Protein AF-A0A1W9TQ46-F1 (afdb_monomer_lite)

Sequence (50 aa):
MTRILIVDDNTVFAMELEEAARELGYRITGVASAGVEAVQMAKSHSPDLI

pLDDT: mean 96.67, std 2.27, range [81.88, 98.12]

Secondary structure (DSSP, 8-state):
--EEEEE-S-HHHHHHHHHHHHHTT-EEEEEESSHHHHHHHHHHH--SB-

Structure (mmCIF, N/CA/C/O backbone):
data_AF-A0A1W9TQ46-F1
#
_entry.id   AF-A0A1W9TQ46-F1
#
loop_
_atom_site.group_PDB
_atom_site.id
_atom_site.type_symbol
_atom_site.label_atom_id
_atom_site.label_alt_id
_atom_site.label_comp_id
_atom_site.label_asym_id
_atom_site.label_entity_id
_atom_site.label_seq_id
_atom_site.pdbx_PDB_ins_code
_atom_site.Cartn_x
_atom_site.Cartn_y
_atom_site.Cartn_z
_atom_site.occupancy
_atom_site.B_iso_or_equiv
_atom_site.auth_seq_id
_atom_site.auth_comp_id
_atom_site.auth_asym_id
_atom_site.auth_atom_id
_atom_site.pdbx_PDB_model_num
ATOM 1 N N . MET A 1 1 ? -5.898 -7.591 13.034 1.00 81.88 1 MET A N 1
ATOM 2 C CA . MET A 1 1 ? -5.143 -6.385 12.641 1.00 81.88 1 MET A CA 1
ATOM 3 C C . MET A 1 1 ? -5.155 -6.341 11.127 1.00 81.88 1 MET A C 1
ATOM 5 O O . MET A 1 1 ? -4.636 -7.276 10.528 1.00 81.88 1 MET A O 1
ATOM 9 N N . THR A 1 2 ? -5.830 -5.358 10.534 1.00 95.94 2 THR A N 1
ATOM 10 C CA . THR A 1 2 ? -6.004 -5.263 9.075 1.00 95.94 2 THR A CA 1
ATOM 11 C C . THR A 1 2 ? -4.685 -4.875 8.414 1.00 95.94 2 THR A C 1
ATOM 13 O O . THR A 1 2 ? -3.976 -3.988 8.901 1.00 95.94 2 THR A O 1
ATOM 16 N N . ARG A 1 3 ? -4.342 -5.574 7.335 1.00 97.38 3 ARG A N 1
ATOM 17 C CA . ARG A 1 3 ? -3.136 -5.382 6.536 1.00 97.38 3 ARG A CA 1
ATOM 18 C C . ARG A 1 3 ? -3.429 -4.502 5.334 1.00 97.38 3 ARG A C 1
ATOM 20 O O . ARG A 1 3 ? -4.280 -4.852 4.525 1.00 97.38 3 ARG A O 1
ATOM 27 N N . ILE A 1 4 ? -2.695 -3.408 5.201 1.00 98.00 4 ILE A N 1
ATOM 28 C CA . ILE A 1 4 ? -2.894 -2.430 4.131 1.00 98.00 4 ILE A CA 1
ATOM 29 C C . ILE A 1 4 ? -1.657 -2.411 3.231 1.00 98.00 4 ILE A C 1
ATOM 31 O O . ILE A 1 4 ? -0.526 -2.508 3.717 1.00 98.00 4 ILE A O 1
ATOM 35 N N . LEU A 1 5 ? -1.861 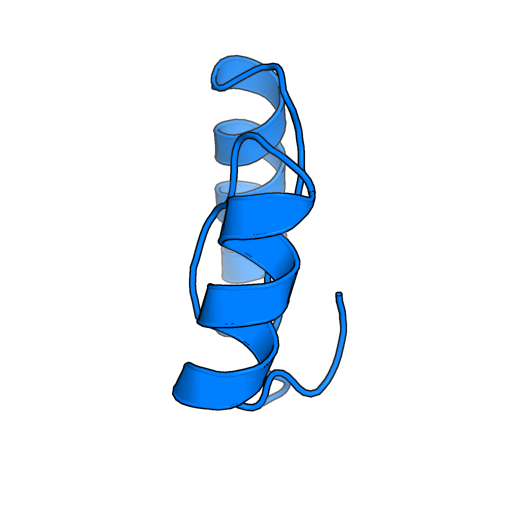-2.344 1.922 1.00 97.94 5 LEU A N 1
ATOM 36 C CA . LEU A 1 5 ? -0.832 -2.024 0.932 1.00 97.94 5 LEU A CA 1
ATOM 37 C C . LEU A 1 5 ? -1.113 -0.610 0.430 1.00 97.94 5 LEU A C 1
ATOM 39 O O . LEU A 1 5 ? -2.222 -0.353 -0.006 1.00 97.94 5 LEU A O 1
ATOM 43 N N . ILE A 1 6 ? -0.137 0.290 0.488 1.00 97.81 6 ILE A N 1
ATOM 44 C CA . ILE A 1 6 ? -0.308 1.664 -0.003 1.00 97.81 6 ILE A CA 1
ATOM 45 C C . ILE A 1 6 ? 0.212 1.749 -1.437 1.00 97.81 6 ILE A C 1
ATOM 47 O O . ILE A 1 6 ? 1.258 1.174 -1.743 1.00 97.81 6 ILE A O 1
ATOM 51 N N . VAL A 1 7 ? -0.503 2.461 -2.311 1.00 97.56 7 VAL A N 1
ATOM 52 C CA . VAL A 1 7 ? -0.099 2.688 -3.705 1.00 97.56 7 VAL A CA 1
ATOM 53 C C . VAL A 1 7 ? -0.209 4.173 -4.035 1.00 97.56 7 VAL A C 1
ATOM 55 O O . VAL A 1 7 ? -1.316 4.688 -4.153 1.00 97.56 7 VAL A O 1
ATOM 58 N N . ASP A 1 8 ? 0.929 4.846 -4.189 1.00 97.44 8 ASP A N 1
ATOM 59 C CA . ASP A 1 8 ? 0.998 6.275 -4.514 1.00 97.44 8 ASP A CA 1
ATOM 60 C C . ASP A 1 8 ? 2.321 6.572 -5.240 1.00 97.44 8 ASP A C 1
ATOM 62 O O . ASP A 1 8 ? 3.381 6.111 -4.813 1.00 97.44 8 ASP A O 1
ATOM 66 N N . ASP A 1 9 ? 2.275 7.305 -6.354 1.00 96.62 9 ASP A N 1
ATOM 67 C CA . ASP A 1 9 ? 3.466 7.681 -7.127 1.00 96.62 9 ASP A CA 1
ATOM 68 C C . ASP A 1 9 ? 4.290 8.787 -6.443 1.00 96.62 9 ASP A C 1
ATOM 70 O O . ASP A 1 9 ? 5.458 9.000 -6.781 1.00 96.62 9 ASP A O 1
ATOM 74 N N . ASN A 1 10 ? 3.722 9.450 -5.434 1.00 97.12 10 ASN A N 1
ATOM 75 C CA . ASN A 1 10 ? 4.395 10.426 -4.600 1.00 97.12 10 ASN A CA 1
ATOM 76 C C . ASN A 1 10 ? 4.815 9.826 -3.249 1.00 97.12 10 ASN A C 1
ATOM 78 O O . ASN A 1 10 ? 4.010 9.588 -2.348 1.00 97.12 10 ASN A O 1
ATOM 82 N N . THR A 1 11 ? 6.128 9.679 -3.061 1.00 93.56 11 THR A N 1
ATOM 83 C CA . THR A 1 11 ? 6.709 9.120 -1.832 1.00 93.56 11 THR A CA 1
ATOM 84 C C . THR A 1 11 ? 6.331 9.896 -0.568 1.00 93.56 11 THR A C 1
ATOM 86 O O . THR A 1 11 ? 6.167 9.281 0.480 1.00 93.56 11 THR A O 1
ATOM 89 N N . VAL A 1 12 ? 6.172 11.222 -0.641 1.00 96.31 12 VAL A N 1
ATOM 90 C CA . VAL A 1 12 ? 5.847 12.041 0.539 1.00 96.31 12 VAL A CA 1
ATOM 91 C C . VA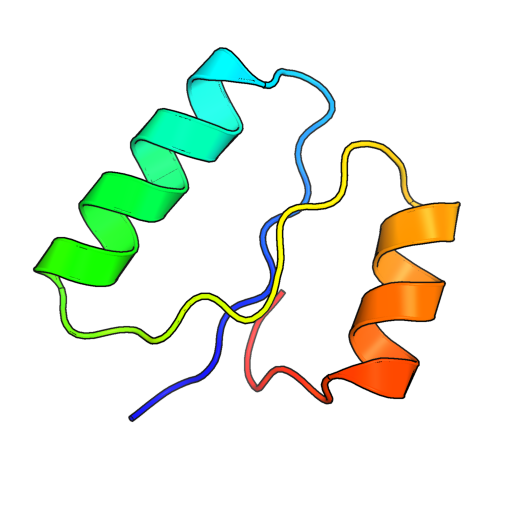L A 1 12 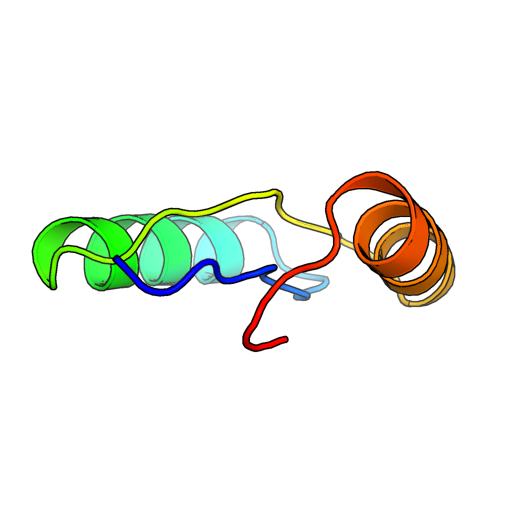? 4.437 11.727 1.034 1.00 96.31 12 VAL A C 1
ATOM 93 O O . VAL A 1 12 ? 4.263 11.424 2.211 1.00 96.31 12 VAL A O 1
ATOM 96 N N . PHE A 1 13 ? 3.448 11.702 0.135 1.00 96.44 13 PHE A N 1
ATOM 97 C CA . PHE A 1 13 ? 2.072 11.356 0.505 1.00 96.44 13 PHE A CA 1
ATOM 98 C C . PHE A 1 13 ? 1.949 9.902 0.967 1.00 96.44 13 PHE A C 1
ATOM 100 O O . PHE A 1 13 ? 1.239 9.618 1.933 1.00 96.44 13 PHE A O 1
ATOM 107 N N . ALA A 1 14 ? 2.692 8.985 0.342 1.00 96.75 14 ALA A N 1
ATOM 108 C CA . ALA A 1 14 ? 2.718 7.588 0.757 1.00 96.75 14 ALA A CA 1
ATOM 109 C C . ALA A 1 14 ? 3.224 7.411 2.202 1.00 96.75 14 ALA A C 1
ATOM 111 O O . ALA A 1 14 ? 2.660 6.621 2.960 1.00 96.75 14 ALA A O 1
ATOM 112 N N . MET A 1 15 ? 4.266 8.159 2.586 1.00 95.88 15 MET A N 1
ATOM 113 C CA . MET A 1 15 ? 4.824 8.148 3.942 1.00 95.88 15 MET A CA 1
ATOM 114 C C . MET A 1 15 ? 3.848 8.729 4.968 1.00 95.88 15 MET A C 1
ATOM 116 O O . MET A 1 15 ? 3.644 8.123 6.018 1.00 95.88 15 MET A O 1
ATOM 120 N N . GLU A 1 16 ? 3.201 9.855 4.654 1.00 97.62 16 GLU A N 1
ATOM 121 C CA . GLU A 1 16 ? 2.185 10.459 5.529 1.00 97.62 16 GLU A CA 1
ATOM 122 C C . GLU A 1 16 ? 1.004 9.500 5.766 1.00 97.62 16 GLU A C 1
ATOM 124 O O . GLU A 1 16 ? 0.547 9.326 6.899 1.00 97.62 16 GLU A O 1
ATOM 129 N N . LEU A 1 17 ? 0.536 8.819 4.713 1.00 96.56 17 LEU A N 1
ATOM 130 C CA . LEU A 1 17 ? -0.530 7.823 4.822 1.00 96.56 17 LEU A CA 1
ATOM 131 C C . LEU A 1 17 ? -0.089 6.592 5.624 1.00 96.56 17 LEU A C 1
ATOM 133 O O . LEU A 1 17 ? -0.871 6.055 6.411 1.00 96.56 17 LEU A O 1
ATOM 137 N N . GLU A 1 18 ? 1.151 6.138 5.441 1.00 97.19 18 GLU A N 1
ATOM 138 C CA . GLU A 1 18 ? 1.725 5.037 6.210 1.00 97.19 18 GLU A CA 1
ATOM 139 C C . GLU A 1 18 ? 1.781 5.359 7.708 1.00 97.19 18 GLU A C 1
ATOM 141 O O . GLU A 1 18 ? 1.369 4.525 8.520 1.00 97.19 18 GLU A O 1
ATOM 146 N N . GLU A 1 19 ? 2.251 6.550 8.083 1.00 9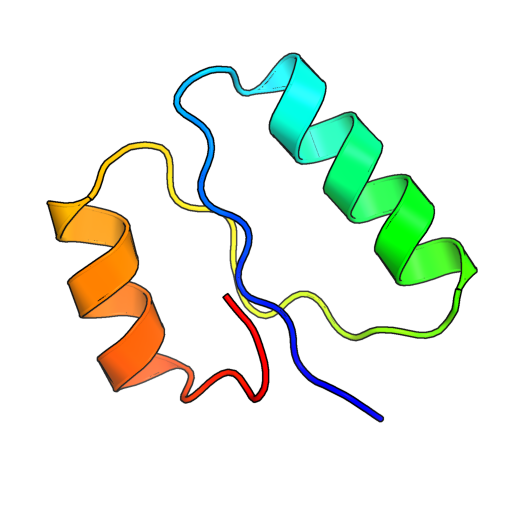7.50 19 GLU A N 1
ATOM 147 C CA . GLU A 1 19 ? 2.290 7.004 9.476 1.00 97.50 19 GLU A CA 1
ATOM 148 C C . GLU A 1 19 ? 0.883 7.054 10.078 1.00 97.50 19 GLU A C 1
ATOM 150 O O . GLU A 1 19 ? 0.624 6.382 11.082 1.00 97.50 19 GLU A O 1
ATOM 155 N N . ALA A 1 20 ? -0.057 7.732 9.414 1.00 96.94 20 ALA A N 1
ATOM 156 C CA . ALA A 1 20 ? -1.438 7.842 9.881 1.00 96.94 20 ALA A CA 1
ATOM 157 C C . ALA A 1 20 ? -2.117 6.468 10.034 1.00 96.94 20 ALA A C 1
ATOM 159 O O . ALA A 1 20 ? -2.801 6.192 11.022 1.00 96.94 20 ALA A O 1
ATOM 160 N N . ALA A 1 21 ? -1.914 5.556 9.080 1.00 96.12 21 ALA A N 1
ATOM 161 C CA . ALA A 1 21 ? -2.480 4.214 9.147 1.00 96.12 21 ALA A CA 1
ATOM 162 C C . ALA A 1 21 ? -1.883 3.386 10.298 1.00 96.12 21 ALA A C 1
ATOM 164 O O . ALA A 1 21 ? -2.606 2.639 10.967 1.00 96.12 21 ALA A O 1
ATOM 165 N N . ARG A 1 22 ? -0.578 3.521 10.562 1.00 96.38 22 ARG A N 1
ATOM 166 C CA . ARG A 1 22 ? 0.080 2.861 11.699 1.00 96.38 22 ARG A CA 1
ATOM 167 C C . ARG A 1 22 ? -0.438 3.395 13.035 1.00 96.38 22 ARG A C 1
ATOM 169 O O . ARG A 1 22 ? -0.686 2.589 13.931 1.00 96.38 22 ARG A O 1
ATOM 176 N N . GLU A 1 23 ? -0.661 4.703 13.158 1.00 97.50 23 GLU A N 1
ATOM 177 C CA . GLU A 1 23 ? -1.250 5.325 14.356 1.00 97.50 23 GLU A CA 1
ATOM 178 C C . GLU A 1 23 ? -2.665 4.809 14.654 1.00 97.50 23 GLU A C 1
ATOM 180 O O . GLU A 1 23 ? -3.026 4.602 15.813 1.00 97.50 23 GLU A O 1
ATOM 185 N N . LEU A 1 24 ? -3.445 4.510 13.612 1.00 95.88 24 LEU A N 1
ATOM 186 C CA . LEU A 1 24 ? -4.772 3.892 13.729 1.00 95.88 24 LEU A CA 1
ATOM 187 C C . LEU A 1 24 ? -4.729 2.387 14.062 1.00 95.88 24 LEU A C 1
ATOM 189 O O . LEU A 1 24 ? -5.776 1.758 14.227 1.00 95.88 24 LEU A O 1
ATOM 193 N N . GLY A 1 25 ? -3.539 1.789 14.174 1.00 96.56 25 GLY A N 1
ATOM 194 C CA . GLY A 1 25 ? -3.353 0.378 14.511 1.00 96.56 25 GLY A CA 1
ATOM 195 C C . GLY A 1 25 ? -3.433 -0.576 13.316 1.00 96.56 25 GLY A C 1
ATOM 196 O O . GLY A 1 25 ? -3.590 -1.788 13.506 1.00 96.56 25 GLY A O 1
ATOM 197 N N . TYR A 1 26 ? -3.323 -0.070 12.087 1.00 97.69 26 TYR A N 1
ATOM 198 C CA . TYR A 1 26 ? -3.196 -0.909 10.899 1.00 97.69 26 TYR A CA 1
ATOM 199 C C . TYR A 1 26 ? -1.761 -1.392 10.698 1.00 97.69 26 TYR A C 1
ATOM 201 O O . TYR A 1 26 ? -0.792 -0.795 11.167 1.00 97.69 26 TYR A O 1
ATOM 209 N N . ARG A 1 27 ? -1.615 -2.506 9.973 1.00 97.56 27 ARG A N 1
ATOM 210 C CA . ARG A 1 27 ? -0.307 -3.035 9.581 1.00 97.56 27 ARG A CA 1
ATOM 211 C C . ARG A 1 27 ? -0.048 -2.724 8.115 1.00 97.56 27 ARG A C 1
ATOM 213 O O . ARG A 1 27 ? -0.694 -3.311 7.251 1.00 97.56 27 ARG A O 1
ATOM 220 N N . ILE A 1 28 ? 0.944 -1.889 7.830 1.00 97.19 28 ILE A N 1
ATOM 221 C CA . ILE A 1 28 ? 1.389 -1.674 6.452 1.00 97.19 28 ILE A CA 1
ATOM 222 C C . ILE A 1 28 ? 2.227 -2.868 5.994 1.00 97.19 28 ILE A C 1
ATOM 224 O O . ILE A 1 28 ? 3.142 -3.318 6.686 1.00 97.19 28 ILE A O 1
ATOM 228 N N . THR A 1 29 ? 1.849 -3.436 4.854 1.00 97.12 29 THR A N 1
ATOM 229 C CA . THR A 1 29 ? 2.512 -4.593 4.231 1.00 97.12 29 THR A CA 1
ATOM 230 C C . THR A 1 29 ? 3.499 -4.203 3.144 1.00 97.12 29 THR A C 1
ATOM 232 O O . THR A 1 29 ? 4.372 -4.997 2.808 1.00 97.12 29 THR A O 1
ATOM 235 N N . GLY A 1 30 ? 3.374 -2.987 2.622 1.00 96.06 30 GLY A N 1
ATOM 236 C CA . GLY A 1 30 ? 4.262 -2.407 1.632 1.00 96.06 30 GLY A CA 1
ATOM 237 C C . GLY A 1 30 ? 3.736 -1.059 1.157 1.00 96.06 30 GLY A C 1
ATOM 238 O O . GLY A 1 30 ? 2.586 -0.698 1.425 1.00 96.06 30 GLY A O 1
ATOM 239 N N . VAL A 1 31 ? 4.595 -0.355 0.432 1.00 97.06 31 VAL A N 1
ATOM 240 C CA . VAL A 1 31 ? 4.288 0.882 -0.279 1.00 97.06 31 VAL A CA 1
ATOM 241 C C . VAL A 1 31 ? 4.783 0.690 -1.708 1.00 97.06 31 VAL A C 1
ATOM 243 O O . VAL A 1 31 ? 5.952 0.365 -1.902 1.00 97.06 31 VAL A O 1
ATOM 246 N N . ALA A 1 32 ? 3.895 0.836 -2.686 1.00 97.44 32 ALA A N 1
ATOM 247 C CA . ALA A 1 32 ? 4.208 0.733 -4.104 1.00 97.44 32 ALA A CA 1
ATOM 248 C C . ALA A 1 32 ? 4.081 2.101 -4.779 1.00 97.44 32 ALA A C 1
ATOM 250 O O . ALA A 1 32 ? 3.118 2.826 -4.551 1.00 97.44 32 ALA A O 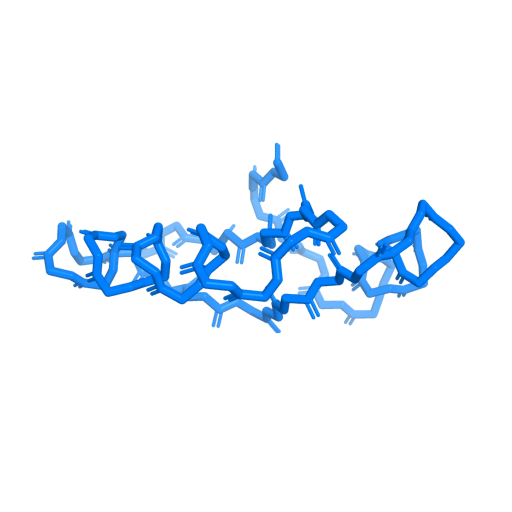1
ATOM 251 N N . SER A 1 33 ? 5.025 2.413 -5.661 1.00 96.50 33 SER A N 1
ATOM 252 C CA . SER A 1 33 ? 5.076 3.667 -6.427 1.00 96.50 33 SER A CA 1
ATOM 253 C C . SER A 1 33 ? 4.468 3.557 -7.828 1.00 96.50 33 SER A C 1
ATOM 255 O O . SER A 1 33 ? 4.284 4.548 -8.530 1.00 96.50 33 SER A O 1
ATOM 257 N N . ALA A 1 34 ? 4.158 2.333 -8.261 1.00 96.56 34 ALA A N 1
ATOM 258 C CA . ALA A 1 34 ? 3.599 2.053 -9.574 1.00 96.56 34 ALA A CA 1
ATOM 259 C C . ALA A 1 34 ? 2.612 0.882 -9.532 1.00 96.56 34 ALA A C 1
ATOM 261 O O . ALA A 1 34 ? 2.752 -0.056 -8.747 1.00 96.56 34 ALA A O 1
ATOM 262 N N . GLY A 1 35 ? 1.650 0.869 -10.459 1.00 96.88 35 GLY A N 1
ATOM 263 C CA . GLY A 1 35 ? 0.632 -0.186 -10.521 1.00 96.88 35 GLY A CA 1
ATOM 264 C C . GLY A 1 35 ? 1.202 -1.598 -10.723 1.00 96.88 35 GLY A C 1
ATOM 265 O O . GLY A 1 35 ? 0.697 -2.556 -10.145 1.00 96.88 35 GLY A O 1
ATOM 266 N N . VAL A 1 36 ? 2.283 -1.748 -11.500 1.00 97.69 36 VAL A N 1
ATOM 267 C CA . VAL A 1 36 ? 2.929 -3.060 -11.712 1.00 97.69 36 VAL A CA 1
ATOM 268 C C . VAL A 1 36 ? 3.528 -3.593 -10.409 1.00 97.69 36 VAL A C 1
ATOM 270 O O . VAL A 1 36 ? 3.332 -4.762 -10.073 1.00 97.69 36 VAL A O 1
ATOM 273 N N . GLU A 1 37 ? 4.206 -2.723 -9.662 1.00 97.31 37 GLU A N 1
ATOM 274 C CA . GLU A 1 37 ? 4.759 -3.028 -8.344 1.00 97.31 37 GLU A CA 1
ATOM 275 C C . GLU A 1 37 ? 3.637 -3.376 -7.356 1.00 97.31 37 GLU A C 1
ATOM 277 O O . GLU A 1 37 ? 3.696 -4.416 -6.700 1.00 97.31 37 GLU A O 1
ATOM 282 N N . ALA A 1 38 ? 2.556 -2.590 -7.334 1.00 97.62 38 ALA A N 1
ATOM 283 C CA . ALA A 1 38 ? 1.395 -2.833 -6.484 1.00 97.62 38 ALA A CA 1
ATOM 284 C C . ALA A 1 38 ? 0.766 -4.210 -6.736 1.00 97.62 38 ALA A C 1
ATOM 286 O O . ALA A 1 38 ? 0.486 -4.949 -5.794 1.00 97.62 38 ALA A O 1
ATOM 287 N N . VAL A 1 39 ? 0.598 -4.608 -8.001 1.00 98.12 39 VAL A N 1
ATOM 288 C CA . VAL A 1 39 ? 0.059 -5.931 -8.359 1.00 98.12 39 VAL A CA 1
ATOM 289 C C . VAL A 1 39 ? 0.980 -7.061 -7.886 1.00 98.12 39 VAL A C 1
ATOM 291 O O . VAL A 1 39 ? 0.499 -8.099 -7.425 1.00 98.12 39 VAL A O 1
ATOM 294 N N . GLN A 1 40 ? 2.300 -6.891 -7.988 1.00 98.06 40 GLN A N 1
ATOM 295 C CA . GLN A 1 40 ? 3.270 -7.881 -7.506 1.00 98.06 40 GLN A CA 1
ATOM 296 C C . GLN A 1 40 ? 3.271 -7.975 -5.974 1.00 98.06 40 GLN A C 1
ATOM 298 O O . GLN A 1 40 ? 3.252 -9.079 -5.419 1.00 98.06 40 GLN A O 1
ATOM 303 N N . MET A 1 41 ? 3.227 -6.832 -5.290 1.00 97.75 41 MET A N 1
ATOM 304 C CA . MET A 1 41 ? 3.161 -6.756 -3.833 1.00 97.75 41 MET A CA 1
ATOM 305 C C . MET A 1 41 ? 1.850 -7.322 -3.296 1.00 97.75 41 MET A C 1
ATOM 307 O O . MET A 1 41 ? 1.878 -8.096 -2.345 1.00 97.75 41 MET A O 1
ATOM 311 N N . ALA A 1 42 ? 0.714 -7.027 -3.926 1.00 97.81 42 ALA A N 1
ATOM 312 C CA . ALA A 1 42 ? -0.584 -7.560 -3.525 1.00 97.81 42 ALA A CA 1
ATOM 313 C C . ALA A 1 42 ? -0.601 -9.094 -3.568 1.00 97.81 42 ALA A C 1
ATOM 315 O O . ALA A 1 42 ? -1.056 -9.741 -2.626 1.00 97.81 42 ALA A O 1
ATOM 316 N N . LYS A 1 43 ? -0.024 -9.691 -4.620 1.00 97.50 43 LYS A N 1
ATOM 317 C CA . LYS A 1 43 ? 0.117 -11.152 -4.733 1.00 97.50 43 LYS A CA 1
ATOM 318 C C . LYS A 1 43 ? 1.030 -11.736 -3.654 1.00 97.50 43 LYS A C 1
ATOM 320 O O . LYS A 1 43 ? 0.728 -12.794 -3.114 1.00 97.50 43 LYS A O 1
ATOM 325 N N . SER A 1 44 ? 2.130 -11.054 -3.343 1.00 97.19 44 SER A N 1
ATOM 326 C CA . SER A 1 44 ? 3.157 -11.555 -2.419 1.00 97.19 44 SER A CA 1
ATOM 327 C C . SER A 1 44 ? 2.760 -11.394 -0.950 1.00 97.19 44 SER A C 1
ATOM 329 O O . SER A 1 44 ? 2.987 -12.285 -0.137 1.00 97.19 44 SER A O 1
ATOM 331 N N . HIS A 1 45 ? 2.144 -10.265 -0.605 1.00 95.88 45 HIS A N 1
ATOM 332 C CA . HIS A 1 45 ? 1.832 -9.890 0.773 1.00 95.88 45 HIS A CA 1
ATOM 333 C C . HIS A 1 45 ? 0.383 -10.181 1.175 1.00 95.88 45 HIS A C 1
ATOM 335 O O . HIS A 1 45 ? 0.095 -10.251 2.373 1.00 95.88 45 HIS A O 1
ATOM 341 N N . SER A 1 46 ? -0.509 -10.396 0.199 1.00 95.94 46 SER A N 1
ATOM 342 C CA . SER A 1 46 ? -1.940 -10.660 0.406 1.00 95.94 46 SER A CA 1
ATOM 343 C C . SER A 1 46 ? -2.594 -9.642 1.357 1.00 95.94 46 SER A C 1
ATOM 345 O O . SER A 1 46 ? -3.069 -10.044 2.415 1.00 95.94 46 SER A O 1
ATOM 347 N N . PRO A 1 47 ? -2.564 -8.330 1.063 1.00 97.50 47 PRO A N 1
ATOM 348 C CA . PRO A 1 47 ? -3.176 -7.325 1.927 1.00 97.50 47 PRO A CA 1
ATOM 349 C C . PRO A 1 47 ? -4.698 -7.518 2.012 1.00 97.50 47 PRO A C 1
ATOM 351 O O . PRO A 1 47 ? -5.316 -8.078 1.108 1.00 97.50 47 PRO A O 1
ATOM 354 N N . ASP A 1 48 ? -5.295 -7.037 3.098 1.00 97.88 48 ASP A N 1
ATOM 355 C CA . ASP A 1 48 ? -6.747 -7.052 3.298 1.00 97.88 48 ASP A CA 1
ATOM 356 C C . ASP A 1 48 ? -7.413 -5.824 2.638 1.00 97.88 48 ASP A C 1
ATOM 358 O O . ASP A 1 48 ? -8.602 -5.855 2.328 1.00 97.88 48 ASP A O 1
ATOM 362 N N . LEU A 1 49 ? -6.638 -4.751 2.421 1.00 96.56 49 LEU A N 1
ATOM 363 C CA . LEU A 1 49 ? -7.029 -3.505 1.757 1.00 96.56 49 LEU A CA 1
ATOM 364 C C . LEU A 1 49 ? -5.851 -2.945 0.936 1.00 96.56 49 LEU A C 1
ATOM 366 O O . LEU A 1 49 ? -4.700 -3.051 1.366 1.00 96.56 49 LEU A O 1
ATOM 370 N N . ILE A 1 50 ? -6.146 -2.357 -0.226 1.00 95.62 50 ILE A N 1
ATOM 371 C CA . ILE A 1 50 ? -5.201 -1.649 -1.107 1.00 95.62 50 ILE A CA 1
ATOM 372 C C . ILE A 1 50 ? -5.733 -0.236 -1.317 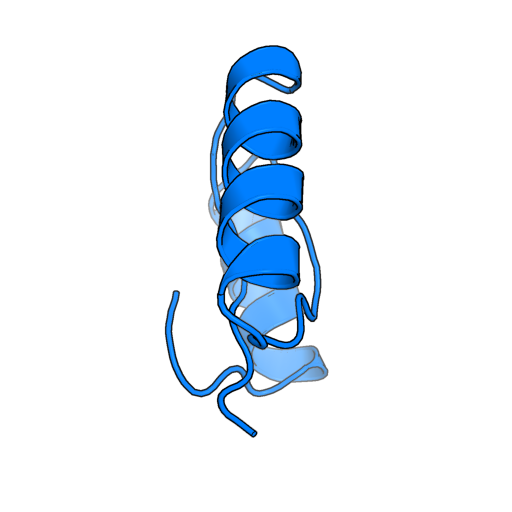1.00 95.62 50 ILE A C 1
ATOM 374 O O . ILE A 1 50 ? -6.946 -0.146 -1.620 1.00 95.62 50 ILE A O 1
#

Radius of gyration: 10.07 Å; chains: 1; bounding box: 14×24×26 Å

Foldseek 3Di:
DFEEEAEALDPVVQVVVVVVCVVVVYHYQYYHNDPVRSVVSCVVRVGPYD